Protein AF-A0AAV0P3T7-F1 (afdb_monomer)

Organism: NCBI:txid586396

InterPro domains:
  IPR004265 Dirigent protein [PF03018] (1-105)
  IPR004265 Dirigent protein [PTHR21495] (1-105)
  IPR044859 Allene oxide cyclase/Dirigent protein [G3DSA:2.40.480.10] (1-104)

Foldseek 3Di:
DDWWFKAQDLDPPGDTFFIKDDDWDDDDLPAQKIWDWIKTAGCDDPQHRKIWTWTGIDRPPDQKGKTWGPAMDDVGHRKTFIWIKGWPDADLVQGKTKIKIQTDIWDFDPPPDPDGDTPPPPVCVPDPDDRRTIIIIDGDPPSPPPVCSVPDD

Mean predicted aligned error: 9.94 Å

Radius of gyration: 17.02 Å; Cα contacts (8 Å, |Δi|>4): 363; chains: 1; bounding box: 50×37×45 Å

Nearest PDB structures (foldseek):
  8th2-assembly1_C  TM=9.697E-01  e=5.674E-07  Pisum sativum
  8th2-assembly1_A  TM=9.369E-01  e=4.188E-06  Pisum sativum
  8th2-assembly1_F  TM=9.349E-01  e=7.470E-06  Pisum sativum
  8th2-assembly1_D  TM=9.217E-01  e=1.264E-05  Pisum sativum
  8th2-assembly1_E  TM=9.176E-01  e=1.733E-05  Pisum sativum

Structure (mmCIF, N/CA/C/O backbone):
data_AF-A0AAV0P3T7-F1
#
_entry.id   AF-A0AAV0P3T7-F1
#
loop_
_atom_site.group_PDB
_atom_site.id
_atom_site.type_symbol
_atom_site.label_atom_id
_atom_site.label_alt_id
_atom_site.label_comp_id
_atom_site.label_asym_id
_atom_site.label_entity_id
_atom_site.label_seq_id
_atom_site.pdbx_PDB_ins_code
_atom_site.Cartn_x
_atom_site.Cartn_y
_atom_site.Cartn_z
_atom_site.occupancy
_atom_site.B_iso_or_equiv
_atom_site.auth_seq_id
_atom_site.auth_comp_id
_atom_site.auth_asym_id
_atom_site.auth_atom_id
_atom_site.pdbx_PDB_model_num
ATOM 1 N N . MET A 1 1 ? 4.288 -13.458 -3.851 1.00 81.25 1 MET A N 1
ATOM 2 C CA . MET A 1 1 ? 3.657 -13.001 -2.595 1.00 81.25 1 MET A CA 1
ATOM 3 C C . MET A 1 1 ? 4.581 -11.983 -1.970 1.00 81.25 1 MET A C 1
ATOM 5 O O . MET A 1 1 ? 5.788 -12.172 -2.073 1.00 81.25 1 MET A O 1
ATOM 9 N N . VAL A 1 2 ? 4.027 -10.927 -1.385 1.00 88.56 2 VAL A N 1
ATOM 10 C CA . VAL A 1 2 ? 4.785 -9.822 -0.790 1.00 88.56 2 V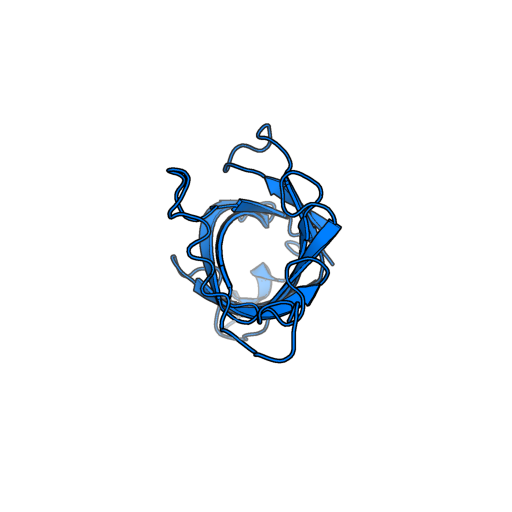AL A CA 1
ATOM 11 C C . VAL A 1 2 ? 4.230 -9.412 0.562 1.00 88.56 2 VAL A C 1
ATOM 13 O O . VAL A 1 2 ? 3.045 -9.606 0.839 1.00 88.56 2 VAL A O 1
ATOM 16 N N . ASP A 1 3 ? 5.123 -8.865 1.380 1.00 93.50 3 ASP A N 1
ATOM 17 C CA . ASP A 1 3 ? 4.854 -8.320 2.704 1.00 93.50 3 ASP A CA 1
ATOM 18 C C . ASP A 1 3 ? 5.850 -7.184 2.975 1.00 93.50 3 ASP A C 1
ATOM 20 O O . ASP A 1 3 ? 6.925 -7.365 3.559 1.00 93.50 3 ASP A O 1
ATOM 24 N N . ASP A 1 4 ? 5.489 -6.011 2.477 1.00 92.75 4 ASP A N 1
ATOM 25 C CA . ASP A 1 4 ? 6.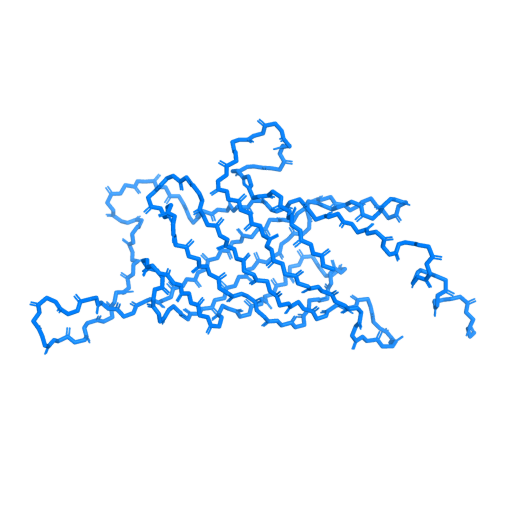354 -4.849 2.346 1.00 92.75 4 ASP A CA 1
ATOM 26 C C . ASP A 1 4 ? 6.032 -3.805 3.420 1.00 92.75 4 ASP A C 1
ATOM 28 O O . ASP A 1 4 ? 4.883 -3.626 3.824 1.00 92.75 4 ASP A O 1
ATOM 32 N N . ALA A 1 5 ? 7.051 -3.107 3.919 1.00 93.75 5 ALA A N 1
ATOM 33 C CA . ALA A 1 5 ? 6.861 -2.067 4.926 1.00 93.75 5 ALA A CA 1
ATOM 34 C C . ALA A 1 5 ? 6.161 -0.841 4.321 1.00 93.75 5 ALA A C 1
ATOM 36 O O . ALA A 1 5 ? 6.573 -0.368 3.259 1.00 93.75 5 ALA A O 1
ATOM 37 N N . LEU A 1 6 ? 5.148 -0.318 5.024 1.00 93.62 6 LEU A N 1
ATOM 38 C CA . LEU A 1 6 ? 4.600 1.016 4.783 1.00 93.62 6 LEU A CA 1
ATOM 39 C C . LEU A 1 6 ? 5.207 1.992 5.787 1.00 93.62 6 LEU A C 1
ATOM 4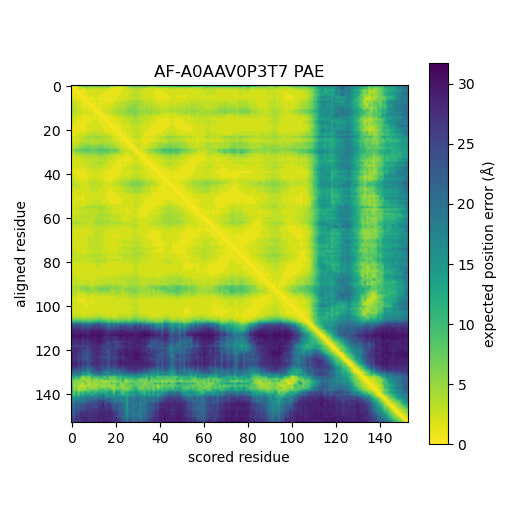1 O O . LEU A 1 6 ? 5.067 1.797 6.996 1.00 93.62 6 LEU A O 1
ATOM 45 N N . THR A 1 7 ? 5.855 3.039 5.294 1.00 91.25 7 THR A N 1
ATOM 46 C CA . THR A 1 7 ? 6.561 4.045 6.090 1.00 91.25 7 THR A CA 1
ATOM 47 C C . THR A 1 7 ? 6.068 5.459 5.780 1.00 91.25 7 THR A C 1
ATOM 49 O O . THR A 1 7 ? 5.481 5.714 4.726 1.00 91.25 7 THR A O 1
ATOM 52 N N . GLU A 1 8 ? 6.280 6.398 6.705 1.00 87.75 8 GLU A N 1
ATOM 53 C CA . GLU A 1 8 ? 5.874 7.804 6.520 1.00 87.75 8 GLU A CA 1
ATOM 54 C C . GLU A 1 8 ? 6.653 8.502 5.392 1.00 87.75 8 GLU A C 1
ATOM 56 O O . GLU A 1 8 ? 6.121 9.390 4.727 1.00 87.75 8 GLU A O 1
ATOM 61 N N . THR A 1 9 ? 7.908 8.108 5.152 1.00 88.38 9 THR A N 1
ATOM 62 C CA . THR A 1 9 ? 8.753 8.692 4.100 1.00 88.38 9 THR A CA 1
ATOM 63 C C . THR A 1 9 ? 9.525 7.621 3.329 1.00 88.38 9 THR A C 1
ATOM 65 O O . THR A 1 9 ? 9.419 6.430 3.617 1.00 88.38 9 THR A O 1
ATOM 68 N N . ALA A 1 10 ? 10.279 8.039 2.300 1.00 84.12 10 ALA A N 1
ATOM 69 C CA . ALA A 1 10 ? 11.052 7.126 1.450 1.00 84.12 10 ALA A CA 1
ATOM 70 C C . ALA A 1 10 ? 12.239 6.490 2.187 1.00 84.12 10 ALA A C 1
ATOM 72 O O . ALA A 1 10 ? 12.833 5.535 1.686 1.00 84.12 10 ALA A O 1
ATOM 73 N N . ASP A 1 11 ? 12.606 7.039 3.345 1.00 85.38 11 ASP A N 1
ATOM 74 C CA . ASP A 1 11 ? 13.663 6.497 4.178 1.00 85.38 11 ASP A CA 1
ATOM 75 C C . ASP A 1 11 ? 13.188 5.203 4.853 1.00 85.38 11 ASP A C 1
ATOM 77 O O . ASP A 1 11 ? 12.156 5.175 5.527 1.00 85.38 11 ASP A O 1
ATOM 81 N N . ALA A 1 12 ? 13.966 4.132 4.699 1.00 83.94 12 ALA A N 1
ATOM 82 C CA . ALA A 1 12 ? 13.700 2.840 5.321 1.00 83.94 12 ALA A CA 1
ATOM 83 C C . ALA A 1 12 ? 13.782 2.883 6.857 1.00 83.94 12 ALA A C 1
ATOM 85 O O . ALA A 1 12 ? 13.199 2.025 7.514 1.00 83.94 12 ALA A O 1
ATOM 86 N N . GLY A 1 13 ? 14.500 3.860 7.424 1.00 88.75 13 GLY A N 1
ATOM 87 C CA . GLY A 1 13 ? 14.535 4.119 8.864 1.00 88.75 13 GLY A CA 1
ATOM 88 C C . GLY A 1 13 ? 13.372 4.976 9.368 1.00 88.75 13 GLY A C 1
ATOM 89 O O . GLY A 1 13 ? 13.255 5.187 10.576 1.00 88.75 13 GLY A O 1
ATOM 90 N N . SER A 1 14 ? 12.519 5.487 8.471 1.00 90.38 14 SER A N 1
ATOM 91 C CA . SER A 1 14 ? 11.356 6.270 8.878 1.00 90.38 14 SER A CA 1
ATOM 92 C C . SER A 1 14 ? 10.288 5.398 9.530 1.00 90.38 14 SER A C 1
ATOM 94 O O . SER A 1 14 ? 10.287 4.167 9.447 1.00 90.38 14 SER A O 1
ATOM 96 N N . LYS A 1 15 ? 9.378 6.061 10.239 1.00 91.56 15 LYS A N 1
ATOM 97 C CA . LYS A 1 15 ? 8.380 5.405 11.068 1.00 91.56 15 LYS A CA 1
ATOM 98 C C . LYS A 1 15 ? 7.515 4.443 10.251 1.00 91.56 15 LYS A C 1
ATOM 100 O O . LYS A 1 15 ? 6.930 4.822 9.236 1.00 91.56 15 LYS A O 1
ATOM 105 N N . LEU A 1 16 ? 7.424 3.206 10.735 1.00 91.50 16 LEU A N 1
ATOM 106 C CA . LEU A 1 16 ? 6.543 2.176 10.199 1.00 91.50 16 LEU A CA 1
ATOM 107 C C . LEU A 1 16 ? 5.090 2.502 10.568 1.00 91.50 16 LEU A C 1
ATOM 109 O O . LEU A 1 16 ? 4.762 2.632 11.745 1.00 91.50 16 LEU A O 1
ATOM 113 N N . VAL A 1 17 ? 4.225 2.590 9.563 1.00 92.06 17 VAL A N 1
ATOM 114 C CA . VAL A 1 17 ? 2.789 2.887 9.712 1.00 92.06 17 VAL A CA 1
ATOM 115 C C . VAL A 1 17 ? 1.894 1.704 9.351 1.00 92.06 17 VAL A C 1
ATOM 117 O O . VAL A 1 17 ? 0.702 1.697 9.666 1.00 92.06 17 VAL A O 1
ATOM 120 N N . GLY A 1 18 ? 2.461 0.679 8.713 1.00 94.44 18 GLY A N 1
ATOM 121 C CA . GLY A 1 18 ? 1.722 -0.509 8.317 1.00 94.44 18 GLY A CA 1
ATOM 122 C C . GLY A 1 18 ? 2.512 -1.468 7.434 1.00 94.44 18 GLY A C 1
ATOM 123 O O . GLY A 1 18 ? 3.742 -1.411 7.347 1.00 94.44 18 GLY A O 1
ATOM 124 N N . ARG A 1 19 ? 1.781 -2.348 6.751 1.00 95.31 19 ARG A N 1
ATOM 125 C CA . ARG A 1 19 ? 2.308 -3.333 5.803 1.00 95.31 19 ARG A CA 1
ATOM 126 C C . ARG A 1 19 ? 1.463 -3.370 4.534 1.00 95.31 19 ARG A C 1
ATOM 128 O O . ARG A 1 19 ? 0.236 -3.339 4.604 1.00 95.31 19 ARG A O 1
ATOM 135 N N . ALA A 1 20 ? 2.116 -3.470 3.384 1.00 95.38 20 ALA A N 1
ATOM 136 C CA . ALA A 1 20 ? 1.489 -3.757 2.105 1.00 95.38 20 ALA A CA 1
ATOM 137 C C . ALA A 1 20 ? 1.659 -5.251 1.810 1.00 95.38 20 ALA A C 1
ATOM 139 O O . ALA A 1 20 ? 2.772 -5.733 1.612 1.00 95.38 20 ALA A O 1
ATOM 140 N N . GLN A 1 21 ? 0.557 -5.994 1.803 1.00 95.81 21 GLN A N 1
ATOM 141 C CA . GLN A 1 21 ? 0.559 -7.454 1.727 1.00 95.81 21 GLN A CA 1
ATOM 142 C C . GLN A 1 21 ? -0.296 -7.944 0.569 1.00 95.81 21 GLN A C 1
ATOM 144 O O . GLN A 1 21 ? -1.409 -7.463 0.363 1.00 95.81 21 GLN A O 1
ATOM 149 N N . GLY A 1 22 ? 0.195 -8.934 -0.172 1.00 94.62 22 GLY A N 1
ATOM 150 C CA . GLY A 1 22 ? -0.582 -9.527 -1.254 1.00 94.62 22 GLY A CA 1
ATOM 151 C C . GLY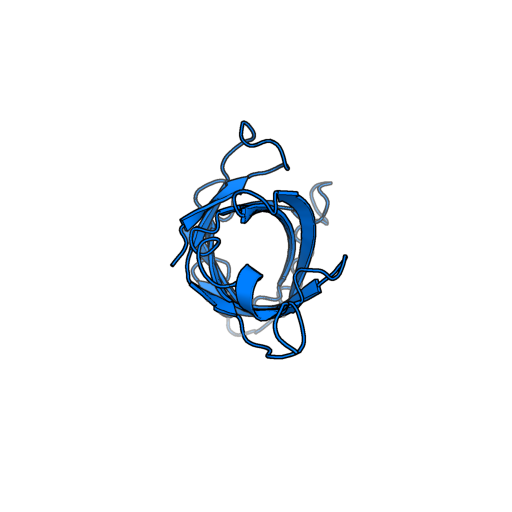 A 1 22 ? 0.264 -10.122 -2.364 1.00 94.62 22 GLY A C 1
ATOM 152 O O . GLY A 1 22 ? 1.268 -10.805 -2.128 1.00 94.62 22 GLY A O 1
ATOM 153 N N . ILE A 1 23 ? -0.187 -9.908 -3.597 1.00 93.06 23 ILE A N 1
ATOM 154 C CA . ILE A 1 23 ? 0.453 -10.432 -4.798 1.00 93.06 23 ILE A CA 1
ATOM 155 C C . ILE A 1 23 ? 0.500 -9.378 -5.896 1.00 93.06 23 ILE A C 1
ATOM 157 O O . ILE A 1 23 ? -0.412 -8.570 -6.071 1.00 93.06 23 ILE A O 1
ATOM 161 N N . TYR A 1 24 ? 1.553 -9.461 -6.693 1.00 88.62 24 TYR A N 1
ATOM 162 C CA . TYR A 1 24 ? 1.610 -8.860 -8.008 1.00 88.62 24 TYR A CA 1
ATOM 163 C C . TYR A 1 24 ? 2.191 -9.867 -8.999 1.00 88.62 24 TYR A C 1
ATOM 165 O O . TYR A 1 24 ? 2.881 -10.816 -8.611 1.00 88.62 24 TYR A O 1
ATOM 173 N N . THR A 1 25 ? 1.888 -9.711 -10.283 1.00 90.38 25 THR A N 1
ATOM 174 C CA . THR A 1 25 ? 2.366 -10.618 -11.339 1.00 90.38 25 THR A CA 1
ATOM 175 C C . THR A 1 25 ? 2.465 -9.873 -12.661 1.00 90.38 25 THR A C 1
ATOM 177 O O . THR A 1 25 ? 1.607 -9.040 -12.946 1.00 90.38 25 THR A O 1
ATOM 180 N N . PHE A 1 26 ? 3.480 -10.166 -13.479 1.00 91.62 26 PHE A N 1
ATOM 181 C CA . PHE A 1 26 ? 3.558 -9.641 -14.845 1.00 91.62 26 PHE A CA 1
ATOM 182 C C . PHE A 1 26 ? 2.300 -10.014 -15.631 1.00 91.62 26 PHE A C 1
ATOM 184 O O . PHE A 1 26 ? 1.850 -11.156 -15.605 1.00 91.62 26 PHE A O 1
ATOM 191 N N . SER A 1 27 ? 1.711 -9.022 -16.289 1.00 91.56 27 SER A N 1
ATOM 192 C CA . SER A 1 27 ? 0.366 -9.126 -16.871 1.00 91.56 27 SER A CA 1
ATOM 193 C C . SER A 1 27 ? 0.299 -8.685 -18.332 1.00 91.56 27 SER A C 1
ATOM 195 O O . SER A 1 27 ? -0.780 -8.668 -18.919 1.00 91.56 27 SER A O 1
ATOM 197 N N . ALA A 1 28 ? 1.436 -8.319 -18.925 1.00 89.88 28 ALA A N 1
ATOM 198 C CA . ALA A 1 28 ? 1.523 -7.882 -20.309 1.00 89.88 28 ALA A CA 1
ATOM 199 C C . ALA A 1 28 ? 2.717 -8.538 -21.014 1.00 89.88 28 ALA A C 1
ATOM 201 O O . ALA A 1 28 ? 3.761 -8.750 -20.405 1.00 89.88 28 ALA A O 1
ATOM 202 N N . GLN A 1 29 ? 2.536 -8.860 -22.298 1.00 89.25 29 GLN A N 1
ATOM 203 C CA . GLN A 1 29 ? 3.569 -9.471 -23.146 1.00 89.25 29 GLN A CA 1
ATOM 204 C C . GLN A 1 29 ? 4.514 -8.425 -23.749 1.00 89.25 29 GLN A C 1
ATOM 206 O O . GLN A 1 29 ? 5.704 -8.674 -23.878 1.00 89.25 29 GLN A O 1
ATOM 211 N N . ASN A 1 30 ? 3.978 -7.247 -24.081 1.00 89.94 30 ASN A N 1
ATOM 212 C CA . ASN A 1 30 ? 4.693 -6.193 -24.810 1.00 89.94 30 ASN A CA 1
ATOM 213 C C . ASN A 1 30 ? 4.907 -4.925 -23.969 1.00 89.94 30 ASN A C 1
ATOM 215 O O . ASN A 1 30 ? 5.350 -3.903 -24.482 1.00 89.94 30 ASN A O 1
ATOM 219 N N . GLU A 1 31 ? 4.543 -4.960 -22.687 1.00 87.88 31 GLU A N 1
ATOM 220 C CA . GLU A 1 31 ? 4.620 -3.812 -21.787 1.00 87.88 31 GLU A CA 1
ATOM 221 C C . GLU A 1 31 ? 5.182 -4.245 -20.436 1.00 87.88 31 GLU A C 1
ATOM 223 O O . GLU A 1 31 ? 4.870 -5.322 -19.925 1.00 87.88 31 GLU A O 1
ATOM 228 N N . SER A 1 32 ? 5.929 -3.350 -19.796 1.00 88.00 32 SER A N 1
ATOM 229 C CA . SER A 1 32 ? 6.347 -3.501 -18.403 1.00 88.00 32 SER A CA 1
ATOM 230 C C . SER A 1 32 ? 5.175 -3.193 -17.468 1.00 88.00 32 SER A C 1
ATOM 232 O O . SER A 1 32 ? 5.068 -2.100 -16.905 1.00 88.00 32 SER A O 1
ATOM 234 N N . ALA A 1 33 ? 4.257 -4.154 -17.337 1.00 90.88 33 ALA A N 1
ATOM 235 C CA . ALA A 1 33 ? 3.064 -4.022 -16.512 1.00 90.88 33 ALA A CA 1
ATOM 236 C C . ALA A 1 33 ? 2.834 -5.242 -15.621 1.00 90.88 33 ALA A C 1
ATOM 238 O O . ALA A 1 33 ? 2.913 -6.395 -16.054 1.00 90.88 33 ALA A O 1
ATOM 239 N N . ILE A 1 34 ? 2.448 -4.971 -14.381 1.00 91.44 34 ILE A N 1
ATOM 240 C CA . ILE A 1 34 ? 1.994 -5.980 -13.428 1.00 91.44 34 ILE A CA 1
ATOM 241 C C . ILE A 1 34 ? 0.505 -5.807 -13.151 1.00 91.44 34 ILE A C 1
ATOM 243 O O . ILE A 1 34 ? -0.017 -4.702 -13.235 1.00 91.44 34 ILE A O 1
ATOM 247 N N . VAL A 1 35 ? -0.179 -6.878 -12.780 1.00 94.75 35 VAL A N 1
ATOM 248 C CA . VAL A 1 35 ? -1.443 -6.786 -12.052 1.00 94.75 35 VAL A CA 1
ATOM 249 C C . VAL A 1 35 ? -1.126 -6.882 -10.568 1.00 94.75 35 VAL A C 1
ATOM 251 O O . VAL A 1 35 ? -0.308 -7.711 -10.175 1.00 94.75 35 VAL A O 1
ATOM 254 N N . MET A 1 36 ? -1.734 -6.024 -9.755 1.00 93.56 36 MET A N 1
ATOM 255 C CA . MET A 1 36 ? -1.593 -6.016 -8.301 1.00 93.56 36 MET A CA 1
ATOM 256 C C . MET A 1 36 ? -2.921 -6.374 -7.645 1.00 93.56 36 MET A C 1
ATOM 258 O O . MET A 1 36 ? -3.975 -5.931 -8.098 1.00 93.56 36 MET A O 1
ATOM 262 N N . SER A 1 37 ? -2.849 -7.130 -6.554 1.00 95.75 37 SER A N 1
ATOM 263 C CA . SER A 1 37 ? -3.924 -7.339 -5.587 1.00 95.75 37 SER A CA 1
ATOM 264 C C . SER A 1 37 ? -3.307 -7.226 -4.197 1.00 95.75 37 SER A C 1
ATOM 266 O O . SER A 1 37 ? -2.676 -8.172 -3.717 1.00 95.75 37 SER A O 1
ATOM 268 N N . MET A 1 38 ? -3.443 -6.050 -3.587 1.00 94.81 38 MET A N 1
ATOM 269 C CA . MET A 1 38 ? -2.721 -5.654 -2.379 1.00 94.81 38 MET A CA 1
ATOM 270 C C . MET A 1 38 ? -3.666 -5.148 -1.291 1.00 94.81 38 MET A C 1
ATOM 272 O O . MET A 1 38 ? -4.539 -4.320 -1.545 1.00 94.81 38 MET A O 1
ATOM 276 N N . GLY A 1 39 ? -3.443 -5.606 -0.064 1.00 96.56 39 GLY A N 1
ATOM 277 C CA . GLY A 1 39 ? -3.992 -5.030 1.155 1.00 96.56 39 GLY A CA 1
ATOM 278 C C . GLY A 1 39 ? -2.976 -4.099 1.814 1.00 96.56 39 GLY A C 1
ATOM 279 O O . GLY A 1 39 ? -1.852 -4.505 2.092 1.00 96.56 39 GLY A O 1
ATOM 280 N N . LEU A 1 40 ? -3.372 -2.858 2.080 1.00 96.44 40 LEU A N 1
ATOM 281 C CA . LEU A 1 40 ? -2.626 -1.899 2.892 1.00 96.44 40 LEU A CA 1
ATOM 282 C C . LEU A 1 40 ? -3.162 -1.986 4.322 1.00 96.44 40 LEU A C 1
ATOM 284 O O . LEU A 1 40 ? -4.245 -1.474 4.608 1.00 96.44 40 LEU A O 1
ATOM 288 N N . GLY A 1 41 ? -2.449 -2.697 5.193 1.00 96.19 41 GLY A N 1
ATOM 289 C CA . GLY A 1 41 ? -2.814 -2.886 6.594 1.00 96.19 41 GLY A CA 1
ATOM 290 C C . GLY A 1 41 ? -2.114 -1.878 7.490 1.00 96.19 41 GLY A C 1
ATOM 291 O O . GLY A 1 41 ? -0.889 -1.891 7.594 1.00 96.19 41 GLY A O 1
ATOM 292 N N . PHE A 1 42 ? -2.883 -1.018 8.148 1.00 95.50 42 PHE A N 1
ATOM 293 C CA . PHE A 1 42 ? -2.353 0.031 9.013 1.00 95.50 42 PHE A CA 1
ATOM 294 C C . PHE A 1 42 ? -2.182 -0.506 10.433 1.00 95.50 42 PHE A C 1
ATOM 296 O O . PHE A 1 42 ? -3.102 -1.101 10.997 1.00 95.50 42 PHE A O 1
ATOM 303 N N . THR A 1 43 ? -1.013 -0.289 11.028 1.00 95.50 43 THR A N 1
ATOM 304 C CA . THR A 1 43 ? -0.683 -0.782 12.378 1.00 95.50 43 THR A CA 1
ATOM 305 C C . THR A 1 43 ? -0.426 0.337 13.375 1.00 95.50 43 THR A C 1
ATOM 307 O O . THR A 1 43 ? -0.264 0.060 14.557 1.00 95.50 43 THR A O 1
ATOM 310 N N . ASP A 1 44 ? -0.390 1.584 12.911 1.00 91.31 44 ASP A N 1
ATOM 311 C CA . ASP A 1 44 ? -0.109 2.753 13.735 1.00 91.31 44 ASP A CA 1
ATOM 312 C C . ASP A 1 44 ? -1.032 3.935 13.390 1.00 91.31 44 ASP A C 1
ATOM 314 O O . ASP A 1 44 ? -1.662 3.981 12.327 1.00 91.31 44 ASP A O 1
ATOM 318 N N . GLY A 1 45 ? -1.111 4.898 14.310 1.00 90.00 45 GLY A N 1
ATOM 319 C CA . GLY A 1 45 ? -1.872 6.129 14.139 1.00 90.00 45 GLY A CA 1
ATOM 320 C C . GLY A 1 45 ? -3.395 5.931 14.188 1.00 90.00 45 GLY A C 1
ATOM 321 O O . GLY A 1 45 ? -3.885 4.906 14.664 1.00 90.00 45 GLY A O 1
ATOM 322 N N . PRO A 1 46 ? -4.179 6.909 13.695 1.00 89.00 46 PRO A N 1
ATOM 323 C CA . PRO A 1 46 ? -5.643 6.894 13.800 1.00 89.00 46 PRO A CA 1
ATOM 324 C C . PRO A 1 46 ? -6.308 5.779 12.984 1.00 89.00 46 PRO A C 1
ATOM 326 O O . PRO A 1 46 ? -7.488 5.508 13.175 1.00 89.00 46 PRO A O 1
ATOM 329 N N . TYR A 1 47 ? -5.567 5.138 12.078 1.00 87.19 47 TYR A N 1
ATOM 330 C CA . TYR A 1 47 ? -6.074 4.092 11.192 1.00 87.19 47 TYR A CA 1
ATOM 331 C C . TYR A 1 47 ? -5.653 2.683 11.616 1.00 87.19 47 TYR A C 1
ATOM 333 O O . TYR A 1 47 ? -5.998 1.724 10.925 1.00 87.19 47 TYR A O 1
ATOM 341 N N . ALA A 1 48 ? -4.932 2.542 12.733 1.00 92.62 48 ALA A N 1
ATOM 342 C CA . ALA A 1 48 ? -4.456 1.256 13.227 1.00 92.62 48 ALA A CA 1
ATOM 343 C C . ALA A 1 48 ? -5.587 0.210 13.297 1.00 92.62 48 ALA A C 1
ATOM 345 O O . ALA A 1 48 ? -6.688 0.477 13.781 1.00 92.62 48 ALA A O 1
ATOM 346 N N . GLY A 1 49 ? -5.321 -0.988 12.774 1.00 93.75 49 GLY A N 1
ATOM 347 C CA . GLY A 1 49 ? -6.285 -2.089 12.687 1.00 93.75 49 GLY A CA 1
ATOM 348 C C . GLY A 1 49 ? -7.257 -2.009 11.502 1.00 93.75 49 GLY A C 1
ATOM 349 O O . GLY A 1 49 ? -8.032 -2.942 11.292 1.00 93.75 49 GLY A O 1
ATOM 350 N N . SER A 1 50 ? -7.224 -0.935 10.709 1.00 94.62 50 SER A N 1
ATOM 351 C CA . SER A 1 50 ? -7.995 -0.817 9.464 1.00 94.62 50 SER A CA 1
ATOM 352 C C . SER A 1 50 ? -7.164 -1.250 8.257 1.00 94.62 50 SER A C 1
ATOM 354 O O . SER A 1 50 ? -5.934 -1.308 8.318 1.00 94.62 50 SER A O 1
ATOM 356 N N . THR A 1 51 ? -7.830 -1.554 7.141 1.00 97.06 51 THR A N 1
ATOM 357 C CA . THR A 1 51 ? -7.146 -1.918 5.891 1.00 97.06 51 THR A CA 1
ATOM 358 C C . THR A 1 51 ? -7.794 -1.267 4.676 1.00 97.06 51 THR A C 1
ATOM 360 O O . THR A 1 51 ? -9.001 -1.021 4.677 1.00 97.06 51 THR A O 1
ATOM 363 N N . LEU A 1 52 ? -7.007 -1.026 3.628 1.00 97.00 52 LEU A N 1
ATOM 364 C CA . LEU A 1 52 ? -7.490 -0.682 2.287 1.00 97.00 52 LEU A CA 1
ATOM 365 C C . LEU A 1 52 ? -7.092 -1.771 1.296 1.00 97.00 52 LEU A C 1
ATOM 367 O O . LEU A 1 52 ? -6.006 -2.328 1.395 1.00 97.00 52 LEU A O 1
ATOM 371 N N . SER A 1 53 ? -7.956 -2.066 0.330 1.00 97.75 53 SER A N 1
ATOM 372 C CA . SER A 1 53 ? -7.674 -3.017 -0.749 1.00 97.75 53 SER A CA 1
ATOM 373 C C . SER A 1 53 ? -7.481 -2.274 -2.065 1.00 97.75 53 SER A C 1
ATOM 375 O O . SER A 1 53 ? -8.372 -1.547 -2.503 1.00 97.75 53 SER A O 1
ATOM 377 N N . VAL A 1 54 ? -6.330 -2.472 -2.702 1.00 96.88 54 VAL A N 1
ATOM 378 C CA . VAL A 1 54 ? -5.953 -1.884 -3.991 1.00 96.88 54 VAL A CA 1
ATOM 379 C C . VAL A 1 54 ? -5.770 -3.011 -5.000 1.00 96.88 54 VAL A C 1
ATOM 381 O O . VAL A 1 54 ? -5.011 -3.950 -4.754 1.00 96.88 54 VAL A O 1
ATOM 384 N N . MET A 1 55 ? -6.456 -2.933 -6.139 1.00 96.94 55 MET A N 1
ATOM 385 C CA . MET A 1 55 ? -6.393 -3.979 -7.161 1.00 96.94 55 MET A CA 1
ATOM 386 C C . MET A 1 55 ? -6.424 -3.386 -8.565 1.00 96.94 55 MET A C 1
ATOM 388 O O . MET A 1 55 ? -7.354 -2.670 -8.906 1.00 96.94 55 MET A O 1
ATOM 392 N N . GLY A 1 56 ? -5.450 -3.707 -9.413 1.00 95.88 56 GLY A N 1
ATOM 393 C CA . GLY A 1 56 ? -5.455 -3.204 -10.788 1.00 95.88 56 GLY A CA 1
ATOM 394 C C . GLY A 1 56 ? -4.163 -3.429 -11.561 1.00 95.88 56 GLY A C 1
ATOM 395 O O . GLY A 1 56 ? -3.168 -3.914 -11.021 1.00 95.88 56 GLY A O 1
ATOM 396 N N . LYS A 1 57 ? -4.189 -3.067 -12.849 1.00 94.88 57 LYS A N 1
ATOM 397 C CA . LYS A 1 57 ? -3.004 -3.051 -13.715 1.00 94.88 57 LYS A CA 1
ATOM 398 C C . LYS A 1 57 ? -2.120 -1.858 -13.335 1.00 94.88 57 LYS A C 1
ATOM 400 O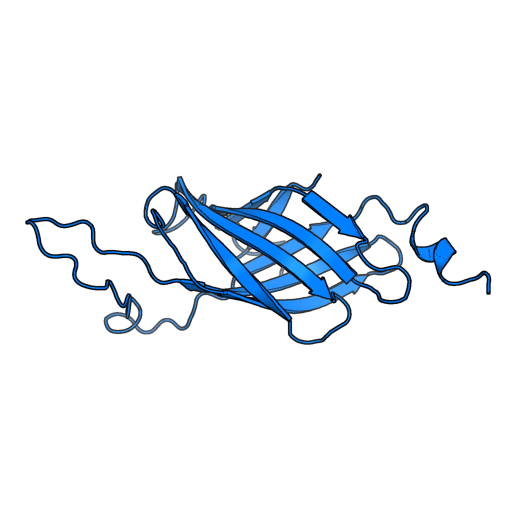 O . LYS A 1 57 ? -2.559 -0.716 -13.373 1.00 94.88 57 LYS A O 1
ATOM 405 N N . ASN A 1 58 ? -0.867 -2.130 -13.007 1.00 93.50 58 ASN A N 1
ATOM 406 C CA . ASN A 1 58 ? 0.167 -1.169 -12.656 1.00 93.50 58 ASN A CA 1
ATOM 407 C C . ASN A 1 58 ? 1.277 -1.203 -13.721 1.00 93.50 58 ASN A C 1
ATOM 409 O O . ASN A 1 58 ? 2.102 -2.117 -13.768 1.00 93.50 58 ASN A O 1
ATOM 413 N N . MET A 1 59 ? 1.300 -0.197 -14.593 1.00 93.25 59 MET A N 1
ATOM 414 C CA . MET A 1 59 ? 2.391 0.021 -15.551 1.00 93.25 59 MET A CA 1
ATOM 415 C C . MET A 1 59 ? 3.573 0.663 -14.819 1.00 93.25 59 MET A C 1
ATOM 417 O O . MET A 1 59 ? 3.749 1.877 -14.871 1.00 93.25 59 MET A O 1
ATOM 421 N N . PHE A 1 60 ? 4.344 -0.129 -14.073 1.00 87.88 60 PHE A N 1
ATOM 422 C CA . PHE A 1 60 ? 5.292 0.360 -13.060 1.00 87.88 60 PHE A CA 1
ATOM 423 C C . PHE A 1 60 ? 6.428 1.249 -13.601 1.00 87.88 60 PHE A C 1
ATOM 425 O O . PHE A 1 60 ? 7.034 1.988 -12.825 1.00 87.88 60 PHE A O 1
ATOM 432 N N . MET A 1 61 ? 6.676 1.230 -14.916 1.00 88.75 61 MET A N 1
ATOM 433 C CA . MET A 1 61 ? 7.620 2.131 -15.593 1.00 88.75 61 MET A CA 1
ATOM 434 C C . MET A 1 61 ? 7.059 3.542 -15.836 1.00 88.75 61 MET A C 1
ATOM 436 O O . MET A 1 61 ? 7.829 4.471 -16.075 1.00 88.75 61 MET A O 1
ATOM 440 N N . ASN A 1 62 ? 5.739 3.738 -15.750 1.00 91.44 62 ASN A N 1
ATOM 441 C CA . ASN A 1 62 ? 5.136 5.063 -15.875 1.00 91.44 62 ASN A CA 1
ATOM 442 C C . ASN A 1 62 ? 5.392 5.891 -14.604 1.00 91.44 62 ASN A C 1
ATOM 444 O O . ASN A 1 62 ? 5.289 5.360 -13.491 1.00 91.44 62 ASN A O 1
ATOM 448 N N . PRO A 1 63 ? 5.653 7.206 -14.730 1.00 88.56 63 PRO A N 1
ATOM 449 C CA . PRO A 1 63 ? 6.026 8.054 -13.597 1.00 88.56 63 PRO A CA 1
ATOM 450 C C . PRO A 1 63 ? 4.888 8.272 -12.590 1.00 88.56 63 PRO A C 1
ATOM 452 O O . PRO A 1 63 ? 5.134 8.570 -11.424 1.00 88.56 63 PRO A O 1
ATOM 455 N N . THR A 1 64 ? 3.631 8.168 -13.021 1.00 93.56 64 THR A N 1
ATOM 456 C CA . THR A 1 64 ? 2.444 8.327 -12.172 1.00 93.56 64 THR A CA 1
ATOM 457 C C . THR A 1 64 ? 1.373 7.352 -12.629 1.00 93.56 64 THR A C 1
ATOM 459 O O . THR A 1 64 ? 1.155 7.192 -13.830 1.00 93.56 64 THR A O 1
ATOM 462 N N . ARG A 1 65 ? 0.769 6.644 -11.674 1.00 95.12 65 ARG A N 1
ATOM 463 C CA . ARG A 1 65 ? -0.072 5.473 -11.942 1.00 95.12 65 ARG A CA 1
ATOM 464 C C . ARG A 1 65 ? -1.250 5.494 -10.993 1.00 95.12 65 ARG A C 1
ATOM 466 O O . ARG A 1 65 ? -1.048 5.636 -9.796 1.00 95.12 65 ARG A O 1
ATOM 473 N N . GLU A 1 66 ? -2.456 5.359 -11.513 1.00 96.56 66 GLU A N 1
ATOM 474 C CA . GLU A 1 66 ? -3.662 5.320 -10.695 1.00 96.56 66 GLU A CA 1
ATOM 475 C C . GLU A 1 66 ? -4.171 3.884 -10.612 1.00 96.56 66 GLU A C 1
ATOM 477 O O . GLU A 1 66 ? -4.345 3.223 -11.637 1.00 96.56 66 GLU A O 1
ATOM 482 N N . LEU A 1 67 ? -4.378 3.390 -9.394 1.00 96.38 67 LEU A N 1
ATOM 483 C CA . LEU A 1 67 ? -5.019 2.105 -9.140 1.00 96.38 67 LEU A CA 1
ATOM 484 C C . LEU A 1 67 ? -6.278 2.322 -8.300 1.00 96.38 67 LEU A C 1
ATOM 486 O O . LEU A 1 67 ? -6.260 3.146 -7.384 1.00 96.38 67 LEU A O 1
ATOM 490 N N . PRO A 1 68 ? -7.363 1.575 -8.545 1.00 97.56 68 PRO A N 1
ATOM 491 C CA . PRO A 1 68 ? -8.572 1.734 -7.762 1.00 97.56 68 PRO A CA 1
ATOM 492 C C . PRO A 1 68 ? -8.397 1.141 -6.360 1.00 97.56 68 PRO A C 1
ATOM 494 O O . PRO A 1 68 ? -7.826 0.062 -6.170 1.00 97.56 68 PRO A O 1
ATOM 497 N N . VAL A 1 69 ? -8.960 1.844 -5.381 1.00 97.25 69 VAL A N 1
ATOM 498 C CA . VAL A 1 69 ? -9.270 1.287 -4.065 1.00 97.25 69 VAL A CA 1
ATOM 499 C C . VAL A 1 69 ? -10.628 0.610 -4.180 1.00 97.25 69 VAL A C 1
ATOM 501 O O . VAL A 1 69 ? -11.653 1.270 -4.369 1.00 97.25 69 VAL A O 1
ATOM 504 N N . VAL A 1 70 ? -10.625 -0.715 -4.083 1.00 97.56 70 VAL A N 1
ATOM 505 C CA . VAL A 1 70 ? -11.804 -1.562 -4.315 1.00 97.56 70 VAL A CA 1
ATOM 506 C C . VAL A 1 70 ? -12.568 -1.895 -3.033 1.00 97.56 70 VAL A C 1
ATOM 508 O O . VAL A 1 70 ? -13.655 -2.466 -3.094 1.00 97.56 70 VAL A O 1
ATOM 511 N N . GLY A 1 71 ? -12.013 -1.555 -1.869 1.00 96.25 71 GLY A N 1
ATOM 512 C CA . GLY A 1 71 ? -12.626 -1.838 -0.579 1.00 96.25 71 GLY A CA 1
ATOM 513 C C . GLY A 1 71 ? -11.737 -1.467 0.602 1.00 96.25 71 GLY A C 1
ATOM 514 O O . GLY A 1 71 ? -10.611 -0.992 0.443 1.00 96.25 71 GLY A O 1
ATOM 515 N N . GLY A 1 72 ? -12.239 -1.748 1.800 1.00 95.88 72 GLY A N 1
ATOM 516 C CA . GLY A 1 72 ? -11.495 -1.611 3.043 1.00 95.88 72 GLY A CA 1
ATOM 517 C C . GLY A 1 72 ? -12.221 -2.239 4.230 1.00 95.88 72 GLY A C 1
ATOM 518 O O . GLY A 1 72 ? -13.397 -2.610 4.148 1.00 95.88 72 GLY A O 1
ATOM 519 N N . THR A 1 73 ? -11.504 -2.367 5.343 1.00 95.38 73 THR A N 1
ATOM 520 C CA . THR A 1 73 ? -12.016 -2.888 6.620 1.00 95.38 73 THR A CA 1
ATOM 521 C C . THR A 1 73 ? -11.782 -1.883 7.748 1.00 95.38 73 THR A C 1
ATOM 523 O O . THR A 1 73 ? -11.060 -0.899 7.583 1.00 95.38 73 THR A O 1
ATOM 526 N N . GLY A 1 74 ? -12.402 -2.114 8.909 1.00 93.06 74 GLY A N 1
ATOM 527 C CA . GLY A 1 74 ? -12.300 -1.200 10.048 1.00 93.06 74 GLY A CA 1
ATOM 528 C C . GLY A 1 74 ? -12.934 0.154 9.730 1.00 93.06 74 GLY A C 1
ATOM 529 O O . GLY A 1 74 ? -14.075 0.206 9.266 1.00 93.06 74 GLY A O 1
ATOM 530 N N . LEU A 1 75 ? -12.184 1.235 9.942 1.00 89.69 75 LEU A N 1
ATOM 531 C CA . LEU A 1 75 ? -12.608 2.603 9.623 1.00 89.69 75 LEU A CA 1
ATOM 532 C C . LEU A 1 75 ? -12.852 2.816 8.125 1.00 89.69 75 LEU A C 1
ATOM 534 O O . LEU A 1 75 ? -13.640 3.676 7.743 1.00 89.69 75 LEU A O 1
ATOM 538 N N . PHE A 1 76 ? -12.226 2.000 7.278 1.00 92.56 76 PHE A N 1
ATOM 539 C CA . PHE A 1 76 ? -12.392 2.046 5.829 1.00 92.56 76 PHE A CA 1
ATOM 540 C C . PHE A 1 76 ? -13.456 1.073 5.314 1.00 92.56 76 PHE A C 1
ATOM 542 O O . PHE A 1 76 ? -13.443 0.684 4.145 1.00 92.56 76 PHE A O 1
ATOM 549 N N . ARG A 1 77 ? -14.382 0.635 6.174 1.00 92.12 77 ARG A N 1
ATOM 550 C CA . ARG A 1 77 ? -15.491 -0.223 5.753 1.00 92.12 77 ARG A CA 1
ATOM 551 C C . ARG A 1 77 ? -16.250 0.440 4.602 1.00 92.12 77 ARG A C 1
ATOM 553 O O . ARG A 1 77 ? -16.650 1.595 4.696 1.00 92.12 77 ARG A O 1
ATOM 560 N N . MET A 1 78 ? -16.458 -0.326 3.529 1.00 90.56 78 MET A N 1
ATOM 561 C CA . MET A 1 78 ? -17.107 0.134 2.292 1.00 90.56 78 MET A CA 1
ATOM 562 C C . MET A 1 78 ? -16.349 1.253 1.553 1.00 90.56 78 MET A C 1
ATOM 564 O O . MET A 1 78 ? -16.949 1.938 0.724 1.00 90.56 78 MET A O 1
ATOM 568 N N . ALA A 1 79 ? -15.048 1.428 1.817 1.00 91.75 79 ALA A N 1
ATOM 569 C CA . ALA A 1 79 ? -14.228 2.409 1.116 1.00 91.75 79 ALA A CA 1
ATOM 570 C C . ALA A 1 79 ? -14.208 2.169 -0.399 1.00 91.75 79 ALA A C 1
ATOM 572 O O . ALA A 1 79 ? -14.077 1.035 -0.861 1.00 91.75 79 ALA A O 1
ATOM 573 N N . ARG A 1 80 ? -14.292 3.253 -1.170 1.00 93.62 80 ARG A N 1
ATOM 574 C CA . ARG A 1 80 ? -14.091 3.283 -2.626 1.00 93.62 80 ARG A CA 1
ATOM 575 C C . ARG A 1 80 ? -13.235 4.484 -2.979 1.00 93.62 80 ARG A C 1
ATOM 577 O O . ARG A 1 80 ? -13.377 5.527 -2.353 1.00 93.62 80 ARG A O 1
ATOM 584 N N . GLY A 1 81 ? -12.384 4.381 -3.986 1.00 94.19 81 GLY A N 1
ATOM 585 C CA . GLY A 1 81 ? -11.568 5.518 -4.403 1.00 94.19 81 GLY A CA 1
ATOM 586 C C . GLY A 1 81 ? -10.406 5.096 -5.277 1.00 94.19 81 GLY A C 1
ATOM 587 O O . GLY A 1 81 ? -10.522 4.141 -6.044 1.00 94.19 81 GLY A O 1
ATOM 588 N N . TYR A 1 82 ? -9.284 5.790 -5.143 1.00 94.50 82 TYR A N 1
ATOM 589 C CA . TYR A 1 82 ? -8.098 5.554 -5.953 1.00 94.50 82 TYR A CA 1
ATOM 590 C C . TYR A 1 82 ? -6.812 5.823 -5.166 1.00 94.50 82 TYR A C 1
ATOM 592 O O . TYR A 1 82 ? -6.781 6.575 -4.191 1.00 94.50 82 TYR A O 1
ATOM 600 N N . ALA A 1 83 ? -5.736 5.190 -5.608 1.00 94.88 83 ALA A N 1
ATOM 601 C CA . ALA A 1 83 ? -4.383 5.385 -5.133 1.00 94.88 83 ALA A CA 1
ATOM 602 C C . ALA A 1 83 ? -3.517 5.841 -6.306 1.00 94.88 83 ALA A C 1
ATOM 604 O O . ALA A 1 83 ? -3.442 5.166 -7.331 1.00 94.88 83 ALA A O 1
ATOM 605 N N . VAL A 1 84 ? -2.846 6.976 -6.142 1.00 94.88 84 VAL A N 1
ATOM 606 C CA . VAL A 1 84 ? -1.846 7.467 -7.087 1.00 94.88 84 VAL A CA 1
ATOM 607 C C . VAL A 1 84 ? -0.473 7.023 -6.609 1.00 94.88 84 VAL A C 1
ATOM 609 O O . VAL A 1 84 ? -0.000 7.452 -5.556 1.00 94.88 84 VAL A O 1
ATOM 612 N N . LEU A 1 85 ? 0.163 6.164 -7.397 1.00 93.69 85 LEU A N 1
ATOM 613 C CA . LEU A 1 85 ? 1.475 5.599 -7.142 1.00 93.69 85 LEU A CA 1
ATOM 614 C C . LEU A 1 85 ? 2.549 6.358 -7.928 1.00 93.69 85 LEU A C 1
ATOM 616 O O . LEU A 1 85 ? 2.381 6.646 -9.118 1.00 93.69 85 LEU A O 1
ATOM 620 N N . LYS A 1 86 ? 3.680 6.627 -7.274 1.00 90.56 86 LYS A N 1
ATOM 621 C CA . LYS A 1 86 ? 4.888 7.206 -7.881 1.00 90.56 86 LYS A CA 1
ATOM 622 C C . LYS A 1 86 ? 6.117 6.436 -7.424 1.00 90.56 86 LYS A C 1
ATOM 624 O O . LYS A 1 86 ? 6.349 6.296 -6.229 1.00 90.56 86 LYS A O 1
ATOM 629 N N . THR A 1 87 ? 6.916 5.942 -8.361 1.00 89.44 87 THR A N 1
ATOM 630 C CA . THR A 1 87 ? 8.173 5.261 -8.017 1.00 89.44 87 THR A CA 1
ATOM 631 C C . THR A 1 87 ? 9.231 6.302 -7.675 1.00 89.44 87 THR A C 1
ATOM 633 O O . THR A 1 87 ? 9.542 7.151 -8.504 1.00 89.44 87 THR A O 1
ATOM 636 N N . VAL A 1 88 ? 9.766 6.242 -6.458 1.00 89.44 88 VAL A N 1
ATOM 637 C CA . VAL A 1 88 ? 10.842 7.119 -5.975 1.00 89.44 88 VAL A CA 1
ATOM 638 C C . VAL A 1 88 ? 12.196 6.540 -6.365 1.00 89.44 88 VAL A C 1
ATOM 640 O O . VAL A 1 88 ? 13.043 7.245 -6.904 1.00 89.44 88 VAL A O 1
ATOM 643 N N . THR A 1 89 ? 12.388 5.243 -6.128 1.00 88.06 89 THR A N 1
ATOM 644 C CA . THR A 1 89 ? 13.595 4.511 -6.520 1.00 88.06 89 THR A CA 1
ATOM 645 C C . THR A 1 89 ? 13.223 3.141 -7.070 1.00 88.06 89 THR A C 1
ATOM 647 O O . THR A 1 89 ? 12.241 2.536 -6.643 1.00 88.06 89 THR A O 1
ATOM 650 N N . LEU A 1 90 ? 14.010 2.661 -8.030 1.00 86.81 90 LEU A N 1
ATOM 651 C CA . LEU A 1 90 ? 13.927 1.312 -8.577 1.00 86.81 90 LEU A CA 1
ATOM 652 C C . LEU A 1 90 ? 15.348 0.824 -8.851 1.00 86.81 90 LEU A C 1
ATOM 654 O O . LEU A 1 90 ? 16.047 1.371 -9.701 1.00 86.81 90 LEU A O 1
ATOM 658 N N . ASN A 1 91 ? 15.771 -0.199 -8.123 1.00 84.81 91 ASN A N 1
ATOM 659 C CA . ASN A 1 91 ? 17.005 -0.916 -8.371 1.00 84.81 91 ASN A CA 1
ATOM 660 C C . ASN A 1 91 ? 16.675 -2.155 -9.203 1.00 84.81 91 ASN A C 1
ATOM 662 O O . ASN A 1 91 ? 16.188 -3.159 -8.697 1.00 84.81 91 ASN A O 1
ATOM 666 N N . THR A 1 92 ? 16.939 -2.089 -10.503 1.00 80.19 92 THR A N 1
ATOM 667 C CA . THR A 1 92 ? 16.636 -3.181 -11.437 1.00 80.19 92 THR A CA 1
ATOM 668 C C . THR A 1 92 ? 17.554 -4.392 -11.271 1.00 80.19 92 THR A C 1
ATOM 670 O O . THR A 1 92 ? 17.207 -5.477 -11.726 1.00 80.19 92 THR A O 1
ATOM 673 N N . THR A 1 93 ? 18.694 -4.238 -10.591 1.00 82.00 93 THR A N 1
ATOM 674 C CA . THR A 1 93 ? 19.654 -5.324 -10.353 1.00 82.00 93 THR A CA 1
ATOM 675 C C . THR A 1 93 ? 19.137 -6.321 -9.323 1.00 82.00 93 THR A C 1
ATOM 677 O O . THR A 1 93 ? 19.278 -7.526 -9.504 1.00 82.00 93 THR A O 1
ATOM 680 N N . ASN A 1 94 ? 18.547 -5.833 -8.231 1.00 81.88 94 ASN A N 1
ATOM 681 C CA . ASN A 1 94 ? 17.998 -6.681 -7.166 1.00 81.88 94 ASN A CA 1
ATOM 682 C C . ASN A 1 94 ? 16.466 -6.643 -7.089 1.00 81.88 94 ASN A C 1
ATOM 684 O O . ASN A 1 94 ? 15.883 -7.379 -6.300 1.00 81.88 94 ASN A O 1
ATOM 688 N N . GLY A 1 95 ? 15.832 -5.799 -7.901 1.00 78.75 95 GLY A N 1
ATOM 689 C CA . GLY A 1 95 ? 14.394 -5.617 -7.945 1.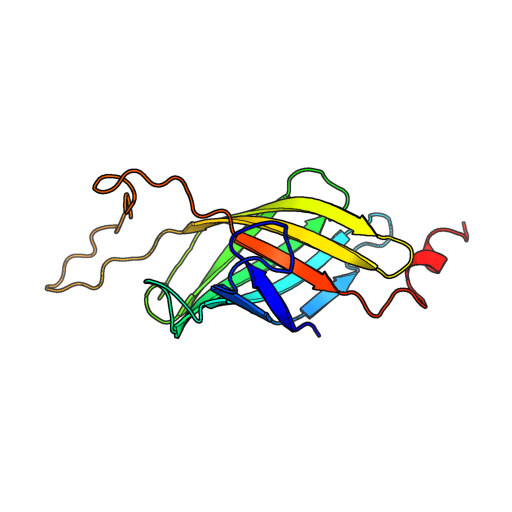00 78.75 95 GLY A CA 1
ATOM 690 C C . GLY A 1 95 ? 13.830 -4.753 -6.818 1.00 78.75 95 GLY A C 1
ATOM 691 O O . GLY A 1 95 ? 12.623 -4.609 -6.769 1.00 78.75 95 GLY A O 1
ATOM 692 N N . ASP A 1 96 ? 14.623 -4.173 -5.913 1.00 85.00 96 ASP A N 1
ATOM 693 C CA . ASP A 1 96 ? 14.083 -3.341 -4.826 1.00 85.00 96 ASP A CA 1
ATOM 694 C C . ASP A 1 96 ? 13.537 -2.008 -5.366 1.00 85.00 96 ASP A C 1
ATOM 696 O O . ASP A 1 96 ? 14.202 -1.316 -6.139 1.00 85.00 96 ASP A O 1
ATOM 700 N N . ALA A 1 97 ? 12.364 -1.592 -4.896 1.00 89.31 97 ALA A N 1
ATOM 701 C CA . ALA A 1 97 ? 11.757 -0.312 -5.232 1.00 89.31 97 ALA A CA 1
ATOM 702 C C . ALA A 1 97 ? 11.204 0.402 -3.994 1.00 89.31 97 ALA A C 1
ATOM 704 O O . ALA A 1 97 ? 10.796 -0.221 -3.015 1.00 89.31 97 ALA A O 1
ATOM 705 N N . VAL A 1 98 ? 11.156 1.731 -4.051 1.00 91.50 98 VAL A N 1
ATOM 706 C CA . VAL A 1 98 ? 10.390 2.557 -3.111 1.00 91.50 98 VAL A CA 1
ATOM 707 C C . VAL A 1 98 ? 9.301 3.265 -3.900 1.00 91.50 98 VAL A C 1
ATOM 709 O O . VAL A 1 98 ? 9.587 3.977 -4.865 1.00 91.50 98 VAL A O 1
ATOM 712 N N . VAL A 1 99 ? 8.050 3.063 -3.501 1.00 92.56 99 VAL A N 1
ATOM 713 C CA . VAL A 1 99 ? 6.862 3.567 -4.189 1.00 92.56 99 VAL A CA 1
ATOM 714 C C . VAL A 1 99 ? 6.041 4.409 -3.224 1.00 92.56 99 VAL A C 1
ATOM 716 O O . VAL A 1 99 ? 5.620 3.934 -2.178 1.00 92.56 99 VAL A O 1
ATOM 719 N N . GLY A 1 100 ? 5.780 5.659 -3.587 1.00 90.19 100 GLY A N 1
ATOM 720 C CA . GLY A 1 100 ? 4.860 6.527 -2.864 1.00 90.19 100 GLY A CA 1
ATOM 721 C C . GLY A 1 100 ? 3.422 6.283 -3.277 1.00 90.19 100 GLY A C 1
ATOM 722 O O . GLY A 1 100 ? 3.127 6.242 -4.467 1.00 90.19 100 GLY A O 1
ATOM 723 N N . TYR A 1 101 ? 2.548 6.165 -2.290 1.00 92.81 101 TYR A N 1
ATOM 724 C CA . TYR A 1 101 ? 1.109 5.997 -2.384 1.00 92.81 101 TYR A CA 1
ATOM 725 C C . TYR A 1 101 ? 0.440 7.261 -1.851 1.00 92.81 101 TYR A C 1
ATOM 727 O O . TYR A 1 101 ? 0.558 7.596 -0.672 1.00 92.81 101 TYR A O 1
ATOM 735 N N . ASN A 1 102 ? -0.293 7.952 -2.717 1.00 92.06 102 ASN A N 1
ATOM 736 C CA . ASN A 1 102 ? -1.238 8.986 -2.323 1.00 92.06 102 ASN A CA 1
ATOM 737 C C . ASN A 1 102 ? -2.654 8.437 -2.513 1.00 92.06 102 ASN A C 1
ATOM 739 O O . ASN A 1 102 ? -3.095 8.242 -3.646 1.00 92.06 102 ASN A O 1
ATOM 743 N N . VAL A 1 103 ? -3.333 8.128 -1.410 1.00 92.31 103 VAL A N 1
ATOM 744 C CA . VAL A 1 103 ? -4.593 7.380 -1.425 1.00 92.31 103 VAL A CA 1
ATOM 745 C C . VAL A 1 103 ? -5.754 8.300 -1.070 1.00 92.31 103 VAL A C 1
ATOM 747 O O . VAL A 1 103 ? -5.743 8.954 -0.032 1.00 92.31 103 VAL A O 1
ATOM 750 N N . THR A 1 104 ? -6.768 8.334 -1.931 1.00 91.19 104 THR A N 1
ATOM 751 C CA . THR A 1 104 ? -8.014 9.077 -1.718 1.00 91.19 104 THR A CA 1
ATOM 752 C C . THR A 1 104 ? -9.170 8.093 -1.679 1.00 91.19 104 THR A C 1
ATOM 754 O O . THR A 1 104 ? -9.372 7.325 -2.620 1.00 91.19 104 THR A O 1
ATOM 757 N N . VAL A 1 105 ? -9.936 8.110 -0.589 1.00 91.19 105 VAL A N 1
ATOM 758 C CA . VAL A 1 105 ? -11.073 7.208 -0.388 1.00 91.19 105 VAL A CA 1
ATOM 759 C C . VAL A 1 105 ? -12.312 7.961 0.055 1.00 91.19 105 VAL A C 1
ATOM 761 O O . VAL A 1 105 ? -12.245 8.962 0.760 1.00 91.19 105 VAL A O 1
ATOM 764 N N . TYR A 1 106 ? -13.447 7.422 -0.355 1.00 88.69 106 TYR A N 1
ATOM 765 C CA . TYR A 1 106 ? -14.773 7.746 0.115 1.00 88.69 106 TYR A CA 1
ATOM 766 C C . TYR A 1 106 ? -15.287 6.583 0.958 1.00 88.69 106 TYR A C 1
ATOM 768 O O . TYR A 1 106 ? -15.292 5.442 0.488 1.00 88.69 106 TYR A O 1
ATOM 776 N N . THR A 1 107 ? -15.749 6.868 2.173 1.00 82.81 107 THR A N 1
ATOM 777 C CA . THR A 1 107 ? -16.430 5.903 3.039 1.00 82.81 107 THR A CA 1
ATOM 778 C C . THR A 1 107 ? -17.841 6.406 3.359 1.00 82.81 107 THR A C 1
ATOM 780 O O . THR A 1 107 ? -18.039 7.595 3.617 1.00 82.81 107 THR A O 1
ATOM 783 N N . PRO A 1 108 ? -18.865 5.539 3.337 1.00 75.94 108 PRO A N 1
ATOM 784 C CA . PRO A 1 108 ? -20.178 5.896 3.865 1.00 75.94 108 PRO A CA 1
ATOM 785 C C . PRO A 1 108 ? -20.091 6.211 5.364 1.00 75.94 108 PRO A C 1
ATOM 787 O O . PRO A 1 108 ? -19.323 5.568 6.085 1.00 75.94 108 PRO A O 1
ATOM 790 N N . ALA A 1 109 ? -20.891 7.165 5.852 1.00 58.25 109 ALA A N 1
ATOM 791 C CA . ALA A 1 109 ? -20.979 7.420 7.289 1.00 58.25 109 ALA A CA 1
ATOM 792 C C . ALA A 1 109 ? -21.490 6.186 8.021 1.00 58.25 109 ALA A C 1
ATOM 794 O O . ALA A 1 109 ? -22.441 5.541 7.583 1.00 58.25 109 ALA A O 1
ATOM 795 N N . SER A 1 110 ? -20.916 5.892 9.188 1.00 52.66 110 SER A N 1
ATOM 796 C CA . SER A 1 110 ? -21.605 5.045 10.154 1.00 52.66 110 SER A CA 1
ATOM 797 C C . SER A 1 110 ? -22.849 5.806 10.616 1.00 52.66 110 SER A C 1
ATOM 799 O O . SER A 1 110 ? -22.733 6.774 11.370 1.00 52.66 110 SER A O 1
ATOM 801 N N . SER A 1 111 ? -24.028 5.420 10.130 1.00 46.38 111 SER A N 1
ATOM 802 C CA . SER A 1 111 ? -25.293 6.038 10.516 1.00 46.38 111 SER A CA 1
ATOM 803 C C . SER A 1 111 ? -25.495 5.887 12.029 1.00 46.38 111 SER A C 1
ATOM 805 O O . SER A 1 111 ? -25.883 4.823 12.507 1.00 46.38 111 SER A O 1
ATOM 807 N N . GLY A 1 112 ? -25.246 6.949 12.795 1.00 49.75 112 GLY A N 1
ATOM 808 C CA . GLY A 1 112 ? -25.684 7.035 14.191 1.00 49.75 112 GLY A CA 1
ATOM 809 C C . GLY A 1 112 ? -27.207 7.146 14.324 1.00 49.75 112 GLY A C 1
ATOM 810 O O . GLY A 1 112 ? -27.723 6.960 15.414 1.00 49.75 112 GLY A O 1
ATOM 811 N N . ASN A 1 113 ? -27.911 7.431 13.224 1.00 42.28 113 ASN A N 1
ATOM 812 C CA . ASN A 1 113 ? -29.355 7.314 13.037 1.00 42.28 113 ASN A CA 1
ATOM 813 C C . ASN A 1 113 ? -29.642 7.443 11.532 1.00 42.28 113 ASN A C 1
ATOM 815 O O . ASN A 1 113 ? -29.446 8.520 10.984 1.00 42.28 113 ASN A O 1
ATOM 819 N N . GLY A 1 114 ? -30.034 6.345 10.875 1.00 45.75 114 GLY A N 1
ATOM 820 C CA . GLY A 1 114 ? -30.756 6.261 9.590 1.00 45.75 114 GLY A CA 1
ATOM 821 C C . GLY A 1 114 ? -30.633 7.366 8.527 1.00 45.75 114 GLY A C 1
ATOM 822 O O . GLY A 1 114 ? -31.639 7.678 7.896 1.00 45.75 114 GLY A O 1
ATOM 823 N N . GLN A 1 115 ? -29.459 7.948 8.288 1.00 40.12 115 GLN A N 1
ATOM 824 C CA . GLN A 1 115 ? -29.271 8.901 7.198 1.00 40.12 115 GLN A CA 1
ATOM 825 C C . GLN A 1 115 ? -27.848 8.777 6.659 1.00 40.12 115 GLN A C 1
ATOM 827 O O . GLN A 1 115 ? -26.891 9.267 7.261 1.00 40.12 115 GLN A O 1
ATOM 832 N N . ASP A 1 116 ? -27.732 8.066 5.536 1.00 42.59 116 ASP A N 1
ATOM 833 C CA . ASP A 1 116 ? -26.512 7.883 4.752 1.00 42.59 116 ASP A CA 1
ATOM 834 C C . ASP A 1 116 ? -26.047 9.236 4.212 1.00 42.59 116 ASP A C 1
ATOM 836 O O . ASP A 1 116 ? -26.308 9.625 3.075 1.00 42.59 116 ASP A O 1
ATOM 840 N N . SER A 1 117 ? -25.374 9.993 5.068 1.00 40.66 117 SER A N 1
ATOM 841 C CA . SER A 1 117 ? -24.612 11.148 4.633 1.00 40.66 117 SER A CA 1
ATOM 842 C C . SER A 1 117 ? -23.289 10.640 4.060 1.00 40.66 117 SER A C 1
ATOM 844 O O . SER A 1 117 ? -22.639 9.799 4.691 1.00 40.66 117 SER A O 1
ATOM 846 N N . PRO A 1 118 ? -22.856 11.121 2.886 1.00 39.50 118 PRO A N 1
ATOM 847 C CA . PRO A 1 118 ? -21.490 10.905 2.455 1.00 39.50 118 PRO A CA 1
ATOM 848 C C . PRO A 1 118 ? -20.554 11.419 3.547 1.00 39.50 118 PRO A C 1
ATOM 850 O O . PRO A 1 118 ? -20.589 12.608 3.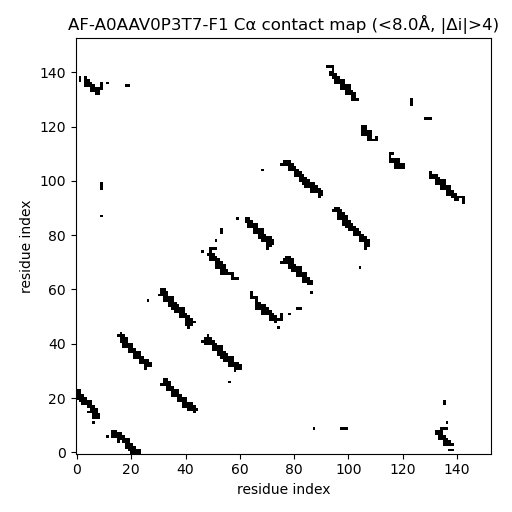870 1.00 39.50 118 PRO A O 1
ATOM 853 N N . VAL A 1 119 ? -19.693 10.560 4.106 1.00 42.56 119 VAL A N 1
ATOM 854 C CA . VAL A 1 119 ? -18.482 11.096 4.727 1.00 42.56 119 VAL A CA 1
ATOM 855 C C . VAL A 1 119 ? -17.598 11.471 3.558 1.00 42.56 119 VAL A C 1
ATOM 857 O O . VAL A 1 119 ? -16.739 10.723 3.101 1.00 42.56 119 VAL A O 1
ATOM 860 N N . THR A 1 120 ? -17.820 12.679 3.055 1.00 36.16 120 THR A N 1
ATOM 861 C CA . THR A 1 120 ? -16.712 13.435 2.508 1.00 36.16 120 THR A CA 1
ATOM 862 C C . THR A 1 120 ? -15.804 13.664 3.704 1.00 36.16 120 THR A C 1
ATOM 864 O O . THR A 1 120 ? -15.999 14.613 4.464 1.00 36.16 120 THR A O 1
ATOM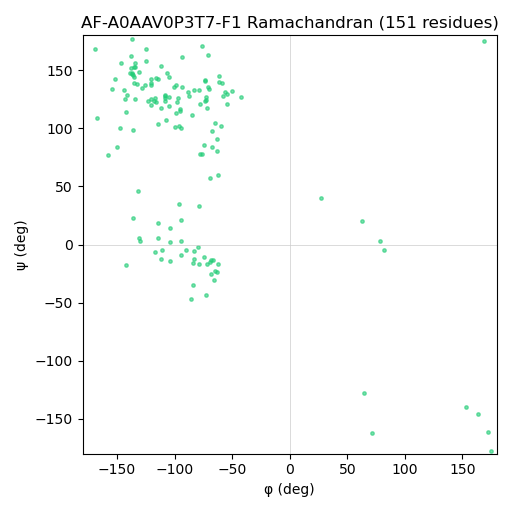 867 N N . THR A 1 121 ? -14.849 12.767 3.954 1.00 39.19 121 THR A N 1
ATOM 868 C CA . THR A 1 121 ? -13.757 13.099 4.859 1.00 39.19 121 THR A CA 1
ATOM 869 C C . THR A 1 121 ? -12.950 14.183 4.156 1.00 39.19 121 THR A C 1
ATOM 871 O O . THR A 1 121 ? -11.897 13.923 3.591 1.00 39.19 121 THR A O 1
ATOM 874 N N . ASN A 1 122 ? -13.394 15.430 4.298 1.00 29.53 122 ASN A N 1
ATOM 875 C CA . ASN A 1 122 ? -12.488 16.517 4.622 1.00 29.53 122 ASN A CA 1
ATOM 876 C C . ASN A 1 122 ? -12.007 16.301 6.068 1.00 29.53 122 ASN A C 1
ATOM 878 O O . ASN A 1 122 ? -12.133 17.167 6.924 1.00 29.53 122 ASN A O 1
ATOM 882 N N . ALA A 1 123 ? -11.405 15.144 6.359 1.00 31.77 123 ALA A N 1
ATOM 883 C CA . ALA A 1 123 ? -10.649 14.930 7.590 1.00 31.77 123 ALA A CA 1
ATOM 884 C C . ALA A 1 123 ? -9.252 15.572 7.477 1.00 31.77 123 ALA A C 1
ATOM 886 O O . ALA A 1 123 ? -8.287 15.069 8.032 1.00 31.77 123 ALA A O 1
ATOM 887 N N . LEU A 1 124 ? -9.171 16.688 6.741 1.00 34.16 124 LEU A N 1
ATOM 888 C CA . LEU A 1 124 ? -8.067 17.641 6.691 1.00 34.16 124 LEU A CA 1
ATOM 889 C C . LEU A 1 124 ? -8.576 19.100 6.716 1.00 34.16 124 LEU A C 1
ATOM 891 O O . LEU A 1 124 ? -7.863 20.001 6.288 1.00 34.16 124 LEU A O 1
ATOM 895 N N . SER A 1 125 ? -9.790 19.377 7.224 1.00 25.80 125 SER A N 1
ATOM 896 C CA . SER A 1 125 ? -10.228 20.764 7.486 1.00 25.80 125 SER A CA 1
ATOM 897 C C . SER A 1 125 ? -10.459 21.109 8.961 1.00 25.80 125 SER A C 1
ATOM 899 O O . SER A 1 125 ? -11.072 22.131 9.249 1.00 25.80 125 SER A O 1
ATOM 901 N N . SER A 1 126 ? -9.923 20.332 9.908 1.00 27.92 126 SER A N 1
ATOM 902 C CA . SER A 1 126 ? -9.745 20.824 11.289 1.00 27.92 126 SER A CA 1
ATOM 903 C C . SER A 1 126 ? -8.352 20.602 11.886 1.00 27.92 126 SER A C 1
ATOM 905 O O . SER A 1 126 ? -8.123 20.963 13.035 1.00 27.92 126 SER A O 1
ATOM 907 N N . SER A 1 127 ? -7.386 20.101 11.115 1.00 30.78 127 SER A N 1
ATOM 908 C CA . SER A 1 127 ? -5.966 20.256 11.438 1.00 30.78 127 SER A CA 1
ATOM 909 C C . SER A 1 127 ? -5.137 20.174 10.163 1.00 30.78 127 SER A C 1
ATOM 911 O O . SER A 1 127 ? -5.353 19.311 9.318 1.00 30.78 127 SER A O 1
ATOM 913 N N . SER A 1 128 ? -4.211 21.110 10.038 1.00 25.36 128 SER A N 1
ATOM 914 C CA . SER A 1 128 ? -3.371 21.463 8.896 1.00 25.36 128 SER A CA 1
ATOM 915 C C . SER A 1 128 ? -2.401 20.373 8.409 1.00 25.36 128 SER A C 1
ATOM 917 O O . SER A 1 128 ? -1.189 20.588 8.403 1.00 25.36 128 SER A O 1
ATOM 919 N N . SER A 1 129 ? -2.874 19.203 7.992 1.00 27.62 129 SER A N 1
ATOM 920 C CA . SER A 1 129 ? -2.003 18.178 7.401 1.00 27.62 129 SER A CA 1
ATOM 921 C C . SER A 1 129 ? -2.449 17.845 5.972 1.00 27.62 129 SER A C 1
ATOM 923 O O . SER A 1 129 ? -3.640 17.839 5.705 1.00 27.62 129 SER A O 1
ATOM 925 N N . PRO A 1 130 ? -1.535 17.664 5.006 1.00 29.69 130 PRO A N 1
ATOM 926 C CA . PRO A 1 130 ? -1.881 17.311 3.628 1.00 29.69 130 PRO A CA 1
ATOM 927 C C . PRO A 1 130 ? -2.275 15.821 3.505 1.00 29.69 130 PRO A C 1
ATOM 929 O O . PRO A 1 130 ? -2.090 15.070 4.467 1.00 29.69 130 PRO A O 1
ATOM 932 N N . PRO A 1 131 ? -2.806 15.372 2.344 1.00 40.31 131 PRO A N 1
ATOM 933 C CA . PRO A 1 131 ? -3.029 13.954 2.044 1.00 40.31 131 PRO A CA 1
ATOM 934 C C . PRO A 1 131 ? -1.840 13.105 2.496 1.00 40.31 131 PRO A C 1
ATOM 936 O O . PRO A 1 131 ? -0.691 13.410 2.163 1.00 40.31 131 PRO A O 1
ATOM 939 N N . THR A 1 132 ? -2.111 12.062 3.284 1.00 46.94 132 THR A N 1
ATOM 940 C CA . THR A 1 132 ? -1.063 11.200 3.831 1.00 46.94 132 THR A CA 1
ATOM 941 C C . THR A 1 132 ? -0.422 10.428 2.686 1.00 46.94 132 THR A C 1
ATOM 943 O O . THR A 1 132 ? -0.943 9.421 2.214 1.00 46.94 132 THR A O 1
ATOM 946 N N . THR A 1 133 ? 0.711 10.940 2.214 1.00 54.38 133 THR A N 1
ATOM 947 C CA . THR A 1 133 ? 1.593 10.196 1.324 1.00 54.38 133 THR A CA 1
ATOM 948 C C . THR A 1 133 ? 2.259 9.125 2.169 1.00 54.38 133 THR A C 1
ATOM 950 O O . THR A 1 133 ? 2.951 9.445 3.129 1.00 54.38 133 THR A O 1
ATOM 953 N N . MET A 1 134 ? 2.019 7.865 1.838 1.00 69.75 134 MET A N 1
ATOM 954 C CA . MET A 1 134 ? 2.703 6.732 2.452 1.00 69.75 134 MET A CA 1
ATOM 955 C C . MET A 1 134 ? 3.699 6.157 1.467 1.00 69.75 134 MET A C 1
ATOM 957 O O . MET A 1 134 ? 3.452 6.176 0.267 1.00 69.75 134 MET A O 1
ATOM 961 N N . MET A 1 135 ? 4.809 5.621 1.943 1.00 72.94 135 MET A N 1
ATOM 962 C CA . MET A 1 135 ? 5.780 4.949 1.090 1.00 72.94 135 MET A CA 1
ATOM 963 C C . MET A 1 135 ? 5.717 3.453 1.345 1.00 72.94 135 MET A C 1
ATOM 965 O O . MET A 1 135 ? 5.782 3.020 2.486 1.00 72.94 135 MET A O 1
ATOM 969 N N . ALA A 1 136 ? 5.591 2.662 0.288 1.00 64.56 136 ALA A N 1
ATOM 970 C CA . ALA A 1 136 ? 5.798 1.227 0.336 1.00 64.56 136 ALA A CA 1
ATOM 971 C C . ALA A 1 136 ? 7.190 0.909 -0.203 1.00 64.56 136 ALA A C 1
ATOM 973 O O . ALA A 1 136 ? 7.600 1.432 -1.244 1.00 64.56 136 ALA A O 1
ATOM 974 N N . ARG A 1 137 ? 7.917 0.034 0.486 1.00 67.25 137 ARG A N 1
ATOM 975 C CA . ARG A 1 137 ? 9.187 -0.500 -0.013 1.00 67.25 137 ARG A CA 1
ATOM 976 C C . ARG A 1 137 ? 8.958 -1.881 -0.605 1.00 67.25 137 ARG A C 1
ATOM 978 O O . ARG A 1 137 ? 8.872 -2.847 0.140 1.00 67.25 137 ARG A O 1
ATOM 985 N N . GLU A 1 138 ? 8.882 -1.956 -1.926 1.00 70.69 138 GLU A N 1
ATOM 986 C CA . GLU A 1 138 ? 8.572 -3.180 -2.659 1.00 70.69 138 GLU A CA 1
ATOM 987 C C . GLU A 1 138 ? 9.841 -3.987 -2.949 1.00 70.69 138 GLU A C 1
ATOM 989 O O . GLU A 1 138 ? 10.815 -3.455 -3.485 1.00 70.69 138 GLU A O 1
ATOM 994 N N . ARG A 1 139 ? 9.850 -5.280 -2.599 1.00 56.00 139 ARG A N 1
ATOM 995 C CA . ARG A 1 139 ? 11.004 -6.170 -2.818 1.00 56.00 139 ARG A CA 1
ATOM 996 C C . ARG A 1 139 ? 10.645 -7.351 -3.708 1.00 56.00 139 ARG A C 1
ATOM 998 O O . ARG A 1 139 ? 9.794 -8.172 -3.369 1.00 56.00 139 ARG A O 1
ATOM 1005 N N . TRP A 1 140 ? 11.329 -7.457 -4.843 1.00 57.97 140 TRP A N 1
ATOM 1006 C CA . TRP A 1 140 ? 11.008 -8.423 -5.888 1.00 57.97 140 TRP A CA 1
ATOM 1007 C C . TRP A 1 140 ? 12.008 -9.580 -5.876 1.00 57.97 140 TRP A C 1
ATOM 1009 O O . TRP A 1 140 ? 13.193 -9.394 -6.117 1.00 57.97 140 TRP A O 1
ATOM 1019 N N . TRP A 1 141 ? 11.533 -10.806 -5.654 1.00 41.66 141 TRP A N 1
ATOM 1020 C CA . TRP A 1 141 ? 12.381 -12.011 -5.688 1.00 41.66 141 TRP A CA 1
ATOM 1021 C C . TRP A 1 141 ? 12.459 -12.668 -7.079 1.00 41.66 141 TRP A C 1
ATOM 1023 O O . TRP A 1 141 ? 13.212 -13.616 -7.283 1.00 41.66 141 TRP A O 1
ATOM 1033 N N . MET A 1 142 ? 11.700 -12.172 -8.061 1.00 36.41 142 MET A N 1
ATOM 1034 C CA . MET A 1 142 ? 11.574 -12.763 -9.403 1.00 36.41 142 MET A CA 1
ATOM 1035 C C . MET A 1 142 ? 12.498 -12.122 -10.455 1.00 36.41 142 MET A C 1
ATOM 1037 O O . MET A 1 142 ? 12.130 -12.008 -11.621 1.00 36.41 142 MET A O 1
ATOM 1041 N N . VAL A 1 143 ? 13.708 -11.699 -10.081 1.00 40.25 143 VAL A N 1
ATOM 1042 C CA . VAL A 1 143 ? 14.665 -11.119 -11.050 1.00 40.25 143 VAL A CA 1
ATOM 1043 C C . VAL A 1 143 ? 15.455 -12.202 -11.807 1.00 40.25 143 VAL A C 1
ATOM 1045 O O . VAL A 1 143 ? 16.019 -11.938 -12.861 1.00 40.25 143 VAL A O 1
ATOM 1048 N N . GLY A 1 144 ? 15.408 -13.462 -11.363 1.00 33.38 144 GLY A N 1
ATOM 1049 C CA . GLY A 1 144 ? 16.115 -14.565 -12.028 1.00 33.38 144 GLY A CA 1
ATOM 1050 C C . GLY A 1 144 ? 15.516 -15.069 -13.351 1.00 33.38 144 GLY A C 1
ATOM 1051 O O . GLY A 1 144 ? 16.173 -15.857 -14.020 1.00 33.38 144 GLY A O 1
ATOM 1052 N N . ALA A 1 145 ? 14.299 -14.663 -13.744 1.00 34.72 145 ALA A N 1
ATOM 1053 C CA . ALA A 1 145 ? 13.644 -15.240 -14.932 1.00 34.72 145 ALA A CA 1
ATOM 1054 C C . ALA A 1 145 ? 12.824 -14.272 -15.807 1.00 34.72 145 ALA A C 1
ATOM 1056 O O . ALA A 1 145 ? 12.554 -14.605 -16.956 1.00 34.72 145 ALA A O 1
ATOM 1057 N N . ALA A 1 146 ? 12.435 -13.082 -15.330 1.00 36.28 146 ALA A N 1
ATOM 1058 C CA . ALA A 1 146 ? 11.470 -12.244 -16.059 1.00 36.28 146 ALA A CA 1
ATOM 1059 C C . ALA A 1 146 ? 12.066 -11.035 -16.808 1.00 36.28 146 ALA A C 1
ATOM 1061 O O . ALA A 1 146 ? 11.401 -10.496 -17.685 1.00 36.28 146 ALA A O 1
ATOM 1062 N N . ILE A 1 147 ? 13.318 -10.633 -16.547 1.00 34.75 147 ILE A N 1
ATOM 1063 C CA . ILE A 1 147 ? 13.996 -9.610 -17.376 1.00 34.75 147 ILE A CA 1
ATOM 1064 C C . ILE A 1 147 ? 14.634 -10.240 -18.635 1.00 34.75 147 ILE A C 1
ATOM 1066 O O . ILE A 1 147 ? 14.881 -9.551 -19.619 1.00 34.75 147 ILE A O 1
ATOM 1070 N N . ALA A 1 148 ? 14.795 -11.568 -18.678 1.00 28.89 148 ALA A N 1
ATOM 1071 C CA . ALA A 1 148 ? 15.314 -12.281 -19.850 1.00 28.89 148 ALA A CA 1
ATOM 1072 C C . ALA A 1 148 ? 14.278 -12.522 -20.972 1.00 28.89 148 ALA A C 1
ATOM 1074 O O . ALA A 1 148 ? 14.637 -13.054 -22.016 1.00 28.89 148 ALA A O 1
ATOM 1075 N N . ALA A 1 149 ? 13.011 -12.122 -20.805 1.00 29.92 149 ALA A N 1
ATOM 1076 C CA . ALA A 1 149 ? 11.972 -12.321 -21.825 1.00 29.92 149 ALA A CA 1
ATOM 1077 C C . ALA A 1 149 ? 11.761 -11.117 -22.770 1.00 29.92 149 ALA A C 1
ATOM 1079 O O . ALA A 1 149 ? 10.909 -11.183 -23.647 1.00 29.92 149 ALA A O 1
ATOM 1080 N N . ALA A 1 150 ? 12.547 -10.042 -22.634 1.00 32.19 150 ALA A N 1
ATOM 1081 C CA . ALA A 1 150 ? 12.572 -8.921 -23.587 1.00 32.19 150 ALA A CA 1
ATOM 1082 C C . ALA A 1 150 ? 13.813 -8.935 -24.506 1.00 32.19 150 ALA A C 1
ATOM 1084 O O . ALA A 1 150 ? 14.116 -7.940 -25.158 1.00 32.19 150 ALA A O 1
ATOM 1085 N N . ALA A 1 151 ? 14.537 -10.056 -24.558 1.00 28.97 151 ALA A N 1
ATOM 1086 C CA . ALA A 1 151 ? 15.735 -10.225 -25.376 1.00 28.97 151 ALA A CA 1
ATOM 1087 C C . ALA A 1 151 ? 15.700 -11.534 -26.182 1.00 28.97 151 ALA A C 1
ATOM 1089 O O . ALA A 1 151 ? 16.679 -12.258 -26.175 1.00 28.97 151 ALA A O 1
ATOM 1090 N N . PHE A 1 152 ? 14.578 -11.856 -26.836 1.00 30.67 152 PHE A N 1
ATOM 1091 C CA . PHE A 1 152 ? 14.519 -12.759 -27.999 1.00 30.67 152 PHE A CA 1
ATOM 1092 C C . PHE A 1 152 ? 13.236 -12.478 -28.798 1.00 30.67 152 PHE A C 1
ATOM 1094 O O . PHE A 1 152 ? 12.254 -13.211 -28.708 1.00 30.67 152 PHE A O 1
ATOM 1101 N N . LEU A 1 153 ? 13.274 -11.384 -29.559 1.00 36.91 153 LEU A N 1
ATOM 1102 C CA . LEU A 1 153 ? 12.767 -11.273 -30.929 1.00 36.91 153 LEU A CA 1
ATOM 1103 C C . LEU A 1 153 ? 13.762 -10.406 -31.704 1.0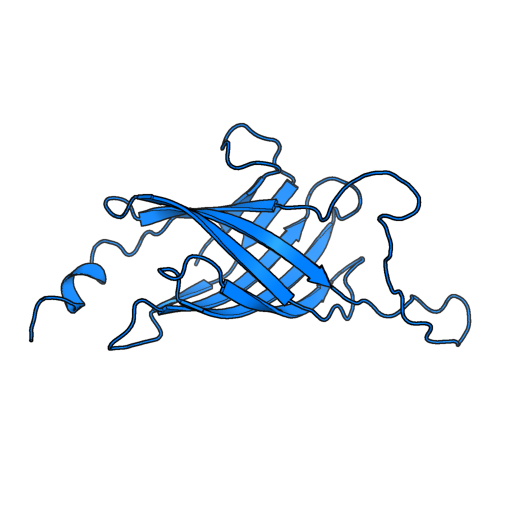0 36.91 153 LEU A C 1
ATOM 1105 O O . LEU A 1 153 ? 14.188 -9.377 -31.132 1.00 36.91 153 LEU A O 1
#

pLDDT: mean 76.88, std 23.92, range [25.36, 97.75]

Secondary structure (DSSP, 8-state):
-EEEEEESSS-TTSPEEEEEEEEEEE--SSS--EEEEEEEEE-SGGGTT-EEEEEEEE-TTSSSEEEEEEEEEGGGTT-EEEEEEEEEEE-TTT--EEEEEEEEEEEE---SSS---EE---TTSSS-----EEEEEE--S-TTTSGGGGS--

Solvent-accessible surface area (backbone atoms only — not comparable to full-atom values): 8517 Å² total; per-residue (Å²): 118,48,79,23,52,23,17,60,41,89,50,88,88,38,59,71,38,30,36,41,34,39,41,67,44,82,69,48,94,90,49,73,28,28,36,38,44,34,35,44,39,26,70,40,75,99,49,44,76,17,32,40,31,37,48,38,71,41,52,73,81,48,74,67,42,73,33,40,27,76,28,32,36,64,89,31,38,72,17,38,43,38,29,43,36,32,68,77,46,74,41,82,89,66,37,40,30,34,33,37,36,42,66,50,71,40,31,65,42,82,57,91,66,94,53,87,44,77,35,73,72,64,84,49,74,87,54,99,53,76,86,69,52,34,16,37,43,45,73,43,87,66,66,88,66,64,72,68,71,82,74,82,130

Sequence (153 aa):
MVDDALTETADAGSKLVGRAQGIYTFSAQNESAIVMSMGLGFTDGPYAGSTLSVMGKNMFMNPTRELPVVGGTGLFRMARGYAVLKTVTLNTTNGDAVVGYNVTVYTPASSGNGQDSPVTTNALSSSSSPPTTMMARERWWMVGAAIAAAAFL